Protein AF-F8PH54-F1 (afdb_monomer_lite)

Structure (mmCIF, N/CA/C/O backbone):
data_AF-F8PH54-F1
#
_entry.id   AF-F8PH54-F1
#
loop_
_atom_site.group_PDB
_atom_site.id
_atom_site.type_symbol
_atom_site.label_atom_id
_atom_site.label_alt_id
_atom_site.label_comp_id
_atom_site.label_asym_id
_atom_site.label_entity_id
_atom_site.label_seq_id
_atom_site.pdbx_PDB_ins_code
_atom_site.Cartn_x
_atom_site.Cartn_y
_atom_site.Cartn_z
_atom_site.occupancy
_atom_site.B_iso_or_equiv
_atom_site.auth_seq_id
_atom_site.auth_comp_id
_atom_site.auth_asym_id
_atom_site.auth_atom_id
_atom_site.pdbx_PDB_model_num
ATOM 1 N N . MET A 1 1 ? 13.475 21.544 -15.295 1.00 42.19 1 MET A N 1
ATOM 2 C CA . MET A 1 1 ? 14.740 21.534 -16.067 1.00 42.19 1 MET A CA 1
ATOM 3 C C . MET A 1 1 ? 14.978 20.109 -16.524 1.00 42.19 1 MET A C 1
ATOM 5 O O . MET A 1 1 ? 15.261 19.251 -15.704 1.00 42.19 1 MET A O 1
ATOM 9 N N . THR A 1 2 ? 14.722 19.864 -17.802 1.00 40.62 2 THR A N 1
ATOM 10 C CA . THR A 1 2 ? 14.670 18.554 -18.462 1.00 40.62 2 THR A CA 1
ATOM 11 C C . THR A 1 2 ? 16.046 17.878 -18.485 1.00 40.62 2 THR A C 1
ATOM 13 O O . THR A 1 2 ? 17.057 18.573 -18.588 1.00 40.62 2 THR A O 1
ATOM 16 N N . ILE A 1 3 ? 16.083 16.541 -18.434 1.00 41.88 3 ILE A N 1
ATOM 17 C CA . ILE A 1 3 ? 17.286 15.678 -18.498 1.00 41.88 3 ILE A CA 1
ATOM 18 C C . ILE A 1 3 ? 18.217 16.052 -19.673 1.00 41.88 3 ILE A C 1
ATOM 20 O O . ILE A 1 3 ? 19.437 15.940 -19.564 1.00 41.88 3 ILE A O 1
ATOM 24 N N . SER A 1 4 ? 17.674 16.641 -20.743 1.00 44.94 4 SER A N 1
ATOM 25 C CA . SER A 1 4 ? 18.427 17.213 -21.868 1.00 44.94 4 SER A CA 1
ATOM 26 C C . SER A 1 4 ? 19.456 18.285 -21.467 1.00 44.94 4 SER A C 1
ATOM 28 O O . SER A 1 4 ? 20.457 18.460 -22.155 1.00 44.94 4 SER A O 1
ATOM 30 N N . LYS A 1 5 ? 19.269 18.991 -20.340 1.00 48.28 5 LYS A N 1
ATOM 31 C CA . LYS A 1 5 ? 20.258 19.965 -19.836 1.00 48.28 5 LYS A CA 1
ATOM 32 C C . LYS A 1 5 ? 21.453 19.304 -19.145 1.00 48.28 5 LYS A C 1
ATOM 34 O O . LYS A 1 5 ? 22.523 19.901 -19.118 1.00 48.28 5 LYS A O 1
ATOM 39 N N . ILE A 1 6 ? 21.300 18.080 -18.636 1.00 47.66 6 ILE A N 1
ATOM 40 C CA . ILE A 1 6 ? 22.399 17.340 -17.998 1.00 47.66 6 ILE A CA 1
ATOM 41 C C . ILE A 1 6 ? 23.331 16.762 -19.069 1.00 47.66 6 ILE A C 1
ATOM 43 O O . ILE A 1 6 ? 24.545 16.848 -18.920 1.00 47.66 6 ILE A O 1
ATOM 47 N N . LEU A 1 7 ? 22.789 16.288 -20.195 1.00 46.19 7 LEU A N 1
ATOM 48 C CA . LEU A 1 7 ? 23.602 15.778 -21.308 1.00 46.19 7 LEU A CA 1
ATOM 49 C C . LEU A 1 7 ? 24.357 16.890 -22.062 1.00 46.19 7 LEU A C 1
ATOM 51 O O . LEU A 1 7 ? 25.490 16.682 -22.487 1.00 46.19 7 LEU A O 1
ATOM 55 N N . ASN A 1 8 ? 23.792 18.099 -22.155 1.00 44.75 8 ASN A N 1
ATOM 56 C CA . ASN A 1 8 ? 24.456 19.226 -22.828 1.00 44.75 8 ASN A CA 1
ATOM 57 C C . ASN A 1 8 ? 25.469 19.980 -21.947 1.00 44.75 8 ASN A C 1
ATOM 59 O O . ASN A 1 8 ? 26.278 20.746 -22.468 1.00 44.75 8 ASN A O 1
ATOM 63 N N . SER A 1 9 ? 25.469 19.755 -20.628 1.00 42.19 9 SER A N 1
ATOM 64 C CA . SER A 1 9 ? 26.452 20.347 -19.706 1.00 42.19 9 SER A CA 1
ATOM 65 C C . SER A 1 9 ? 27.738 19.521 -19.575 1.00 42.19 9 SER A C 1
ATOM 67 O O . SER A 1 9 ? 28.711 20.016 -19.013 1.00 42.19 9 SER A O 1
ATOM 69 N N . THR A 1 10 ? 27.778 18.283 -20.078 1.00 50.00 10 THR A N 1
ATOM 70 C CA . THR A 1 10 ? 28.945 17.391 -19.935 1.00 50.00 10 THR A CA 1
ATOM 71 C C . THR A 1 10 ? 29.962 17.482 -21.072 1.00 50.00 10 THR A C 1
ATOM 73 O O . THR A 1 10 ? 30.947 16.749 -21.058 1.00 50.00 10 THR A O 1
ATOM 76 N N . ASN A 1 11 ? 29.765 18.386 -22.038 1.00 48.28 11 ASN A N 1
ATOM 77 C CA . ASN A 1 11 ? 30.728 18.623 -23.124 1.00 48.28 11 ASN A CA 1
ATOM 78 C C . ASN A 1 11 ? 31.839 19.614 -22.747 1.00 48.28 11 ASN A C 1
ATOM 80 O O . ASN A 1 11 ? 32.667 19.970 -23.582 1.00 48.28 11 ASN A O 1
ATOM 84 N N . ARG A 1 12 ? 31.877 20.077 -21.495 1.00 54.34 12 ARG A N 1
ATOM 85 C CA . ARG A 1 12 ? 32.972 20.894 -20.977 1.00 54.34 12 ARG A CA 1
ATOM 86 C C . ARG A 1 12 ? 33.431 20.331 -19.641 1.00 54.34 12 ARG A C 1
ATOM 88 O O . ARG A 1 12 ? 32.624 20.189 -18.732 1.00 54.34 12 ARG A O 1
ATOM 95 N N . THR A 1 13 ? 34.741 20.111 -19.549 1.00 52.47 13 THR A N 1
ATOM 96 C CA . THR A 1 13 ? 35.567 19.785 -18.371 1.00 52.47 13 THR A CA 1
ATOM 97 C C . THR A 1 13 ? 35.829 18.303 -18.053 1.00 52.47 13 THR A C 1
ATOM 99 O O . THR A 1 13 ? 34.968 17.568 -17.587 1.00 52.47 13 THR A O 1
ATOM 102 N N . GLY A 1 14 ? 37.105 17.931 -18.227 1.00 57.19 14 GLY A N 1
ATOM 103 C CA . GLY A 1 14 ? 37.862 17.105 -17.280 1.00 57.19 14 GLY A CA 1
ATOM 104 C C . GLY A 1 14 ? 37.849 15.580 -17.478 1.00 57.19 14 GLY A C 1
ATOM 105 O O . GLY A 1 14 ? 36.840 15.019 -17.902 1.00 57.19 14 GLY A O 1
ATOM 106 N N . PRO A 1 15 ? 38.956 14.884 -17.137 1.00 50.31 15 PRO A N 1
ATOM 107 C CA . PRO A 1 15 ? 39.107 13.441 -17.298 1.00 50.31 15 PRO A CA 1
ATOM 108 C C . PRO A 1 15 ? 38.382 12.707 -16.163 1.00 50.31 15 PRO A C 1
ATOM 110 O O . PRO A 1 15 ? 38.997 12.156 -15.254 1.00 50.31 15 PRO A O 1
ATOM 113 N N . TYR A 1 16 ? 37.053 12.711 -16.180 1.00 52.31 16 TYR A N 1
ATOM 114 C CA . TYR A 1 16 ? 36.284 11.861 -15.278 1.00 52.31 16 TYR A CA 1
ATOM 115 C C . TYR A 1 16 ? 36.318 10.423 -15.803 1.00 52.31 16 TYR A C 1
ATOM 117 O O . TYR A 1 16 ? 35.823 10.131 -16.894 1.00 52.31 16 TYR A O 1
ATOM 125 N N . ASN A 1 17 ? 36.941 9.534 -15.025 1.00 62.59 17 ASN A N 1
ATOM 126 C CA . ASN A 1 17 ? 37.107 8.116 -15.332 1.00 62.59 17 ASN A CA 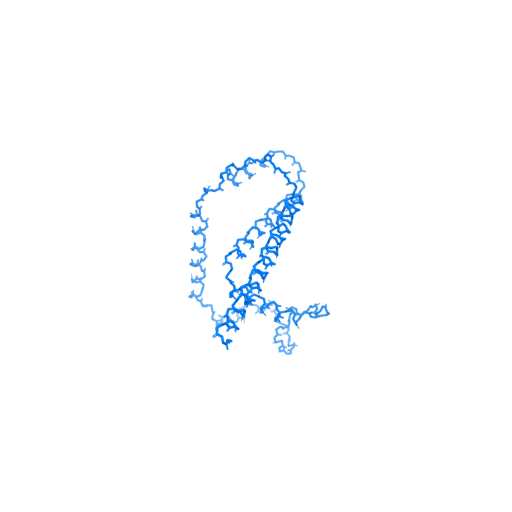1
ATOM 127 C C . ASN A 1 17 ? 35.733 7.470 -15.611 1.00 62.59 17 ASN A C 1
ATOM 129 O O . ASN A 1 17 ? 34.774 7.693 -14.868 1.00 62.59 17 ASN A O 1
ATOM 133 N N . LEU A 1 18 ? 35.645 6.672 -16.682 1.00 58.56 18 LEU A N 1
ATOM 134 C CA . LEU A 1 18 ? 34.446 5.969 -17.164 1.00 58.56 18 LEU A CA 1
ATOM 135 C C . LEU A 1 18 ? 33.652 5.289 -16.028 1.00 58.56 18 LEU A C 1
ATOM 137 O O . LEU A 1 18 ? 32.421 5.262 -16.040 1.00 58.56 18 LEU A O 1
ATOM 141 N N . HIS A 1 19 ? 34.366 4.809 -15.006 1.00 56.44 19 HIS A N 1
ATOM 142 C CA . HIS A 1 19 ? 33.808 4.194 -13.807 1.00 56.44 19 HIS A CA 1
ATOM 143 C C . HIS A 1 19 ? 32.908 5.139 -12.989 1.00 56.44 19 HIS A C 1
ATOM 145 O O . HIS A 1 19 ? 31.809 4.759 -12.595 1.00 56.44 19 HIS A O 1
ATOM 151 N N . GLN A 1 20 ? 33.307 6.398 -12.788 1.00 58.12 20 GLN A N 1
ATOM 152 C CA . GLN A 1 20 ? 32.523 7.370 -12.013 1.00 58.12 20 GLN A CA 1
ATOM 153 C C . GLN A 1 20 ? 31.217 7.746 -12.724 1.00 58.12 20 GLN A C 1
ATOM 155 O O . GLN A 1 20 ? 30.178 7.898 -12.083 1.00 58.12 20 GLN A O 1
ATOM 160 N N . ARG A 1 21 ? 31.247 7.834 -14.061 1.00 62.28 21 ARG A N 1
ATOM 161 C CA . ARG A 1 21 ? 30.044 8.061 -14.876 1.00 62.28 21 ARG A CA 1
ATOM 162 C C . ARG A 1 21 ? 29.088 6.870 -14.797 1.00 62.28 21 ARG A C 1
ATOM 164 O O . ARG A 1 21 ? 27.891 7.077 -14.618 1.00 62.28 21 ARG A O 1
ATOM 171 N N . SER A 1 22 ? 29.618 5.647 -14.851 1.00 68.25 22 SER A N 1
ATOM 172 C CA . SER A 1 22 ? 28.833 4.419 -14.676 1.00 68.25 22 SER A CA 1
ATOM 173 C C . SER A 1 22 ? 28.140 4.376 -13.307 1.00 68.25 22 SER A C 1
ATOM 175 O O . SER A 1 22 ? 26.926 4.185 -13.232 1.00 68.25 22 SER A O 1
ATOM 177 N N . CYS A 1 23 ? 28.865 4.680 -12.226 1.00 66.94 23 CYS A N 1
ATOM 178 C CA . CYS A 1 23 ? 28.302 4.701 -10.873 1.00 66.94 23 CYS A CA 1
ATOM 179 C C . CYS A 1 23 ? 27.160 5.715 -10.714 1.00 66.94 23 CYS A C 1
ATOM 181 O O . CYS A 1 23 ? 26.157 5.412 -10.070 1.00 66.94 23 CYS A O 1
ATOM 183 N N . LEU A 1 24 ? 27.272 6.901 -11.323 1.00 68.00 24 LEU A N 1
ATOM 184 C CA . LEU A 1 24 ? 26.213 7.914 -11.280 1.00 68.00 24 LEU A CA 1
ATOM 185 C C . LEU A 1 24 ? 24.954 7.475 -12.040 1.00 68.00 24 LEU A C 1
ATOM 187 O O . LEU A 1 24 ? 23.844 7.695 -11.554 1.00 68.00 24 LEU A O 1
ATOM 191 N N . VAL A 1 25 ? 25.112 6.818 -13.193 1.00 68.19 25 VAL A N 1
ATOM 192 C CA . VAL A 1 25 ? 23.987 6.272 -13.972 1.00 68.19 25 VAL A CA 1
ATOM 193 C C . VAL A 1 25 ? 23.289 5.150 -13.202 1.00 68.19 25 VAL A C 1
ATOM 195 O O . VAL A 1 25 ? 22.064 5.160 -13.080 1.00 68.19 25 VAL A O 1
ATOM 198 N N . VAL A 1 26 ? 24.051 4.228 -12.608 1.00 70.38 26 VAL A N 1
ATOM 199 C CA . VAL A 1 26 ? 23.501 3.138 -11.787 1.00 70.38 26 VAL A CA 1
ATOM 200 C C . VAL A 1 26 ? 22.785 3.687 -10.552 1.00 70.38 26 VAL A C 1
ATOM 202 O O . VAL A 1 26 ? 21.679 3.251 -10.240 1.00 70.38 26 VAL A O 1
ATOM 205 N N . ALA A 1 27 ? 23.358 4.682 -9.870 1.00 66.19 27 ALA A N 1
ATOM 206 C CA . ALA A 1 27 ? 22.732 5.304 -8.706 1.00 66.19 27 ALA A CA 1
ATOM 207 C C . ALA A 1 27 ? 21.417 6.017 -9.066 1.00 66.19 27 ALA A C 1
ATOM 209 O O . ALA A 1 27 ? 20.428 5.884 -8.341 1.00 66.19 27 ALA A O 1
ATOM 210 N N . ALA A 1 28 ? 21.380 6.729 -10.196 1.00 66.94 28 ALA A N 1
ATOM 211 C CA . ALA A 1 28 ? 20.165 7.368 -10.694 1.00 66.94 28 ALA A CA 1
ATOM 212 C C . ALA A 1 28 ? 19.083 6.333 -11.049 1.00 66.94 28 ALA A C 1
ATOM 214 O O . ALA A 1 28 ? 17.926 6.491 -10.651 1.00 66.94 28 ALA A O 1
ATOM 215 N N . GLN A 1 29 ? 19.465 5.235 -11.709 1.00 73.00 29 GLN A N 1
ATOM 216 C CA . GLN A 1 29 ? 18.562 4.131 -12.041 1.00 73.00 29 GLN A CA 1
ATOM 217 C C . GLN A 1 29 ? 18.011 3.443 -10.784 1.00 73.00 29 GLN A C 1
ATOM 219 O O . GLN A 1 29 ? 16.817 3.152 -10.697 1.00 73.00 29 GLN A O 1
ATOM 224 N N . LEU A 1 30 ? 18.856 3.237 -9.769 1.00 75.25 30 LEU A N 1
ATOM 225 C CA . LEU A 1 30 ? 18.455 2.654 -8.490 1.00 75.25 30 LEU A CA 1
ATOM 226 C C . LEU A 1 30 ? 17.439 3.547 -7.763 1.00 75.25 30 LEU A C 1
ATOM 228 O O . LEU A 1 30 ? 16.477 3.054 -7.175 1.00 75.25 30 LEU A O 1
ATOM 232 N N . GLN A 1 31 ? 17.625 4.868 -7.809 1.00 72.12 31 GLN A N 1
ATOM 233 C CA . GLN A 1 31 ? 16.683 5.819 -7.217 1.00 72.12 31 GLN A CA 1
ATOM 234 C C . GLN A 1 31 ? 15.347 5.865 -7.965 1.00 72.12 31 GLN A C 1
ATOM 236 O O . GLN A 1 31 ? 14.300 5.919 -7.318 1.00 72.12 31 GLN A O 1
ATOM 241 N N . ALA A 1 32 ? 15.363 5.817 -9.300 1.00 71.50 32 ALA A N 1
ATOM 242 C CA . ALA A 1 32 ? 14.146 5.742 -10.107 1.00 71.50 32 ALA A CA 1
ATOM 243 C C . ALA A 1 32 ? 13.358 4.456 -9.809 1.00 71.50 32 ALA A C 1
ATOM 245 O O . ALA A 1 32 ? 12.156 4.513 -9.553 1.00 71.50 32 ALA A O 1
ATOM 246 N N . SER A 1 33 ? 14.055 3.320 -9.725 1.00 71.44 33 SER A N 1
ATOM 247 C CA . SER A 1 33 ? 13.462 2.027 -9.374 1.00 71.44 33 SER A CA 1
ATOM 248 C C . SER A 1 33 ? 12.810 2.047 -7.985 1.00 71.44 33 SER A C 1
ATOM 250 O O . SER A 1 33 ? 11.642 1.694 -7.844 1.00 71.44 33 SER A O 1
ATOM 252 N N . LYS A 1 34 ? 13.495 2.583 -6.964 1.00 75.56 34 LYS A N 1
ATOM 253 C CA . LYS A 1 34 ? 12.931 2.713 -5.605 1.00 75.56 34 LYS A CA 1
ATOM 254 C C . LYS A 1 34 ? 11.648 3.549 -5.562 1.00 75.56 34 LYS A C 1
ATOM 256 O O . LYS A 1 34 ? 10.747 3.253 -4.782 1.00 75.56 34 LYS A O 1
ATOM 261 N N . ARG A 1 35 ? 11.555 4.598 -6.384 1.00 73.38 35 ARG A N 1
ATOM 262 C CA . ARG A 1 35 ? 10.347 5.435 -6.466 1.00 73.38 35 ARG A CA 1
ATOM 263 C C . ARG A 1 35 ? 9.183 4.689 -7.112 1.00 73.38 35 ARG A C 1
ATOM 265 O O . ARG A 1 35 ? 8.073 4.782 -6.600 1.00 73.38 35 ARG A O 1
ATOM 272 N N . LEU A 1 36 ? 9.449 3.934 -8.178 1.00 74.38 36 LEU A N 1
ATOM 273 C CA . LEU A 1 36 ? 8.446 3.109 -8.853 1.00 74.38 36 LEU A CA 1
ATOM 274 C C . LEU A 1 36 ? 7.907 2.011 -7.936 1.00 74.38 36 LEU A C 1
ATOM 276 O O . LEU A 1 36 ? 6.695 1.848 -7.841 1.00 74.38 36 LEU A O 1
ATOM 280 N N . VAL A 1 37 ? 8.790 1.323 -7.205 1.00 76.75 37 VAL A N 1
ATOM 281 C CA . VAL A 1 37 ? 8.390 0.303 -6.223 1.00 76.75 37 VAL A CA 1
ATOM 282 C C . VAL A 1 37 ? 7.460 0.909 -5.176 1.00 76.75 37 VAL A C 1
ATOM 284 O O . VAL A 1 37 ? 6.365 0.404 -4.964 1.00 76.75 37 VAL A O 1
ATOM 287 N N . ARG A 1 38 ? 7.826 2.059 -4.603 1.00 73.31 38 ARG A N 1
ATOM 288 C CA . ARG A 1 38 ? 7.000 2.727 -3.590 1.00 73.31 38 ARG A CA 1
ATOM 289 C C . ARG A 1 38 ? 5.633 3.166 -4.126 1.00 73.31 38 ARG A C 1
ATOM 291 O O . ARG A 1 38 ? 4.639 3.097 -3.414 1.00 73.31 38 ARG A O 1
ATOM 298 N N . GLN A 1 39 ? 5.565 3.641 -5.368 1.00 78.56 39 GLN A N 1
ATOM 299 C CA . GLN A 1 39 ? 4.287 3.996 -5.993 1.00 78.56 39 GLN A CA 1
ATOM 300 C C . GLN A 1 39 ? 3.419 2.766 -6.269 1.00 78.56 39 GLN A C 1
ATOM 302 O O . GLN A 1 39 ? 2.204 2.836 -6.097 1.00 78.56 39 GLN A O 1
ATOM 307 N N . ALA A 1 40 ? 4.031 1.651 -6.667 1.00 78.00 40 ALA A N 1
ATOM 308 C CA . ALA A 1 40 ? 3.334 0.386 -6.854 1.00 78.00 40 ALA A CA 1
ATOM 309 C C . ALA A 1 40 ? 2.790 -0.157 -5.523 1.00 78.00 40 ALA A C 1
ATOM 311 O O . ALA A 1 40 ? 1.634 -0.562 -5.468 1.00 78.00 40 ALA A O 1
ATOM 312 N N . GLU A 1 41 ? 3.570 -0.077 -4.440 1.00 77.62 41 GLU A N 1
ATOM 313 C CA . GLU A 1 41 ? 3.146 -0.472 -3.088 1.00 77.62 41 GLU A CA 1
ATOM 314 C C . GLU A 1 41 ? 1.930 0.326 -2.598 1.00 77.62 41 GLU A C 1
ATOM 316 O O . GLU A 1 41 ? 1.026 -0.239 -1.994 1.00 77.62 41 GLU A O 1
ATOM 321 N N . LEU A 1 42 ? 1.863 1.628 -2.900 1.00 80.12 42 LEU A N 1
ATOM 322 C CA . LEU A 1 42 ? 0.728 2.479 -2.517 1.00 80.12 42 LEU A CA 1
ATOM 323 C C . LEU A 1 42 ? -0.556 2.189 -3.303 1.00 80.12 42 LEU A C 1
ATOM 325 O O . LEU A 1 42 ? -1.644 2.512 -2.834 1.00 80.12 42 LEU A O 1
ATOM 329 N N . ARG A 1 43 ? -0.440 1.633 -4.512 1.00 82.38 43 ARG A N 1
ATOM 330 C CA . ARG A 1 43 ? -1.586 1.271 -5.364 1.00 82.38 43 ARG A CA 1
ATOM 331 C C . ARG A 1 43 ? -2.040 -0.170 -5.159 1.00 82.38 43 ARG A C 1
ATOM 333 O O . ARG A 1 43 ? -2.990 -0.604 -5.807 1.00 82.38 43 ARG A O 1
ATOM 340 N N . LEU A 1 44 ? -1.351 -0.907 -4.297 1.00 82.44 44 LEU A N 1
ATOM 341 C CA . LEU A 1 44 ? -1.610 -2.311 -4.072 1.00 82.44 44 LEU A CA 1
ATOM 342 C C . LEU A 1 44 ? -2.821 -2.472 -3.152 1.00 82.44 44 LEU A C 1
ATOM 344 O O . LEU A 1 44 ? -2.869 -1.931 -2.050 1.00 82.44 44 LEU A O 1
ATOM 348 N N . THR A 1 45 ? -3.816 -3.217 -3.620 1.00 83.75 45 THR A N 1
ATOM 349 C CA . THR A 1 45 ? -4.977 -3.589 -2.804 1.00 83.75 45 THR A CA 1
ATOM 350 C C . THR A 1 45 ? -4.604 -4.690 -1.809 1.00 83.75 45 THR A C 1
ATOM 352 O O . THR A 1 45 ? -3.648 -5.439 -2.025 1.00 83.75 45 THR A O 1
ATOM 355 N N . ASN A 1 46 ? -5.377 -4.835 -0.730 1.00 82.31 46 ASN A N 1
ATOM 356 C CA . ASN A 1 46 ? -5.141 -5.881 0.274 1.00 82.31 46 ASN A CA 1
ATOM 357 C C . ASN A 1 46 ? -5.165 -7.294 -0.340 1.00 82.31 46 ASN A C 1
ATOM 359 O O . ASN A 1 46 ? -4.344 -8.132 0.021 1.00 82.31 46 ASN A O 1
ATOM 363 N N . GLU A 1 47 ? -6.031 -7.541 -1.326 1.00 79.50 47 GLU A N 1
ATOM 364 C CA . GLU A 1 47 ? -6.088 -8.821 -2.046 1.00 79.50 47 GLU A CA 1
ATOM 365 C C . GLU A 1 47 ? -4.823 -9.085 -2.873 1.00 79.50 47 GLU A C 1
ATOM 367 O O . GLU A 1 47 ? -4.283 -10.192 -2.859 1.00 79.50 47 GLU A O 1
ATOM 372 N N . GLN A 1 48 ? -4.298 -8.067 -3.561 1.00 81.12 48 GLN A N 1
ATOM 373 C CA . GLN A 1 48 ? -3.035 -8.183 -4.297 1.00 81.12 48 GLN A CA 1
ATOM 374 C C . GLN A 1 48 ? -1.854 -8.399 -3.345 1.00 81.12 48 GLN A C 1
ATOM 376 O O . GLN A 1 48 ? -0.942 -9.164 -3.658 1.00 81.12 48 GLN A O 1
ATOM 381 N N . LEU A 1 49 ? -1.881 -7.771 -2.167 1.00 80.81 49 LEU A N 1
ATOM 382 C CA . LEU A 1 49 ? -0.852 -7.939 -1.145 1.00 80.81 49 LEU A CA 1
ATOM 383 C C . LEU A 1 49 ? -0.846 -9.384 -0.637 1.00 80.81 49 LEU A C 1
ATOM 385 O O . LEU A 1 49 ? 0.208 -10.016 -0.585 1.00 80.81 49 LEU A O 1
ATOM 389 N N . GLU A 1 50 ? -2.021 -9.940 -0.338 1.00 82.31 50 GLU A N 1
ATOM 390 C CA . GLU A 1 50 ? -2.162 -11.343 0.048 1.00 82.31 50 GLU A CA 1
ATOM 391 C C . GLU A 1 50 ? -1.682 -12.303 -1.043 1.00 82.31 50 GLU A C 1
ATOM 393 O O . GLU A 1 50 ? -1.012 -13.289 -0.737 1.00 82.31 50 GLU A O 1
ATOM 398 N N . GLN A 1 51 ? -1.977 -12.031 -2.317 1.00 80.88 51 GLN A N 1
ATOM 399 C CA . GLN A 1 51 ? -1.489 -12.852 -3.429 1.00 80.88 51 GLN A CA 1
ATOM 400 C C . GLN A 1 51 ? 0.040 -12.822 -3.540 1.00 80.88 51 GLN A C 1
ATOM 402 O O . GLN A 1 51 ? 0.658 -13.871 -3.734 1.00 80.88 51 GLN A O 1
ATOM 407 N N . ILE A 1 52 ? 0.663 -11.651 -3.370 1.00 80.56 52 ILE A N 1
ATOM 408 C CA . ILE A 1 52 ? 2.126 -11.505 -3.355 1.00 80.56 52 ILE A CA 1
ATOM 409 C C . ILE A 1 52 ? 2.728 -12.275 -2.177 1.00 80.56 52 ILE A C 1
ATOM 411 O O . ILE A 1 52 ? 3.707 -13.001 -2.360 1.00 80.56 52 ILE A O 1
ATOM 415 N N . LEU A 1 53 ? 2.140 -12.162 -0.984 1.00 81.31 53 LEU A N 1
ATOM 416 C CA . LEU A 1 53 ? 2.605 -12.872 0.209 1.00 81.31 53 LEU A CA 1
ATOM 417 C C . LEU A 1 53 ? 2.476 -14.393 0.046 1.00 81.31 53 LEU A C 1
ATOM 419 O O . LEU A 1 53 ? 3.454 -15.106 0.269 1.00 81.31 53 LEU A O 1
ATOM 423 N N . LYS A 1 54 ? 1.339 -14.884 -0.464 1.00 79.62 54 LYS A N 1
ATOM 424 C CA . LYS A 1 54 ? 1.131 -16.306 -0.798 1.00 79.62 54 LYS A CA 1
ATOM 425 C C . LYS A 1 54 ? 2.132 -16.801 -1.844 1.00 79.62 54 LYS A C 1
ATOM 427 O O . LYS A 1 54 ? 2.654 -17.908 -1.730 1.00 79.62 54 LYS A O 1
ATOM 432 N N . HIS A 1 55 ? 2.438 -15.999 -2.865 1.00 71.19 55 HIS A N 1
ATOM 433 C CA . HIS A 1 55 ? 3.468 -16.342 -3.851 1.00 71.19 55 HIS A CA 1
ATOM 434 C C . HIS A 1 55 ? 4.874 -16.382 -3.247 1.00 71.19 55 HIS A C 1
ATOM 436 O O . HIS A 1 55 ? 5.676 -17.239 -3.627 1.00 71.19 55 HIS A O 1
ATOM 442 N N . ARG A 1 56 ? 5.184 -15.468 -2.323 1.00 72.44 56 ARG A N 1
ATOM 443 C CA . ARG A 1 56 ? 6.474 -15.416 -1.632 1.00 72.44 56 ARG A CA 1
ATOM 444 C C . ARG A 1 56 ? 6.670 -16.627 -0.730 1.00 72.44 56 ARG A C 1
ATOM 446 O O . ARG A 1 56 ? 7.749 -17.202 -0.748 1.00 72.44 56 ARG A O 1
ATOM 453 N N . GLU A 1 57 ? 5.637 -17.039 -0.008 1.00 71.06 57 GLU A N 1
ATOM 454 C CA . GLU A 1 57 ? 5.647 -18.242 0.827 1.00 71.06 57 GLU A CA 1
ATOM 455 C C . GLU A 1 57 ? 5.837 -19.512 -0.019 1.00 71.06 57 GLU A C 1
ATOM 457 O O . GLU A 1 57 ? 6.723 -20.319 0.255 1.00 71.06 57 GLU A O 1
ATOM 462 N N . LYS A 1 58 ? 5.111 -19.627 -1.142 1.00 66.62 58 LYS A N 1
ATOM 463 C CA . LYS A 1 58 ? 5.281 -20.735 -2.100 1.00 66.62 58 LYS A CA 1
ATOM 464 C C . LYS A 1 58 ? 6.688 -20.811 -2.702 1.00 66.62 58 LYS A C 1
ATOM 466 O O . LYS A 1 58 ? 7.185 -21.905 -2.939 1.00 66.62 58 LYS A O 1
ATOM 471 N N . LYS A 1 59 ? 7.333 -19.668 -2.967 1.00 61.75 59 LYS A N 1
ATOM 472 C CA . LYS A 1 59 ? 8.713 -19.622 -3.486 1.00 61.75 59 LYS A CA 1
ATOM 473 C C . LYS A 1 59 ? 9.775 -19.777 -2.390 1.00 61.75 59 LYS A C 1
ATOM 475 O O . LYS A 1 59 ? 10.845 -20.303 -2.672 1.00 61.75 59 LYS A O 1
ATOM 480 N N . GLY A 1 60 ? 9.488 -19.346 -1.162 1.00 56.00 60 GLY A N 1
ATOM 481 C CA . GLY A 1 60 ? 10.391 -19.446 -0.011 1.00 56.00 60 GLY A CA 1
ATOM 482 C C . GLY A 1 60 ? 10.643 -20.886 0.435 1.00 56.00 60 GLY A C 1
ATOM 483 O O . GLY A 1 60 ? 11.757 -21.204 0.833 1.00 56.00 60 GLY A O 1
ATOM 484 N N . ASN A 1 61 ? 9.664 -21.777 0.259 1.00 53.41 61 ASN A N 1
ATOM 485 C CA . ASN A 1 61 ? 9.805 -23.203 0.584 1.00 53.41 61 ASN A CA 1
ATOM 486 C C . ASN A 1 61 ? 10.601 -24.019 -0.454 1.00 53.41 61 ASN A C 1
ATOM 488 O O . ASN A 1 61 ? 10.803 -25.214 -0.260 1.00 53.41 61 ASN A O 1
ATOM 492 N N . HIS A 1 62 ? 11.069 -23.395 -1.539 1.00 53.81 62 HIS A N 1
ATOM 493 C CA . HIS A 1 62 ? 11.958 -24.017 -2.529 1.00 53.81 62 HIS A CA 1
ATOM 494 C C . HIS A 1 62 ? 13.384 -23.460 -2.504 1.00 53.81 62 HIS A C 1
ATOM 496 O O . HIS A 1 62 ? 14.204 -23.861 -3.329 1.00 53.81 62 HIS A O 1
ATOM 502 N N . TYR A 1 63 ? 13.695 -22.546 -1.582 1.00 49.88 63 TYR A N 1
ATOM 503 C CA . TYR A 1 63 ? 15.043 -22.004 -1.470 1.00 49.88 63 TYR A CA 1
ATOM 504 C C . TYR A 1 63 ? 15.874 -22.852 -0.506 1.00 49.88 63 TYR A C 1
ATOM 506 O O . TYR A 1 63 ? 16.085 -22.490 0.648 1.00 49.88 63 TYR A O 1
ATOM 514 N N . ASP A 1 64 ? 16.321 -24.003 -0.999 1.00 52.81 64 ASP A N 1
ATOM 515 C CA . ASP A 1 64 ? 17.457 -24.717 -0.430 1.00 52.81 64 ASP A CA 1
ATOM 516 C C . ASP A 1 64 ? 18.739 -23.962 -0.844 1.00 52.81 64 ASP A C 1
ATOM 518 O O . ASP A 1 64 ? 19.041 -23.894 -2.041 1.00 52.81 64 ASP A O 1
ATOM 522 N N . PRO A 1 65 ? 19.471 -23.332 0.093 1.00 54.75 65 PRO A N 1
ATOM 523 C CA . PRO A 1 65 ? 20.683 -22.586 -0.226 1.00 54.75 65 PRO A CA 1
ATOM 524 C C . PRO A 1 65 ? 21.819 -23.476 -0.758 1.00 54.75 65 PRO A C 1
ATOM 526 O O . PRO A 1 65 ? 22.747 -22.933 -1.357 1.00 54.75 65 PRO A O 1
ATOM 529 N N . GLU A 1 66 ? 21.744 -24.805 -0.608 1.00 53.59 66 GLU A N 1
ATOM 530 C CA . GLU A 1 66 ? 22.682 -25.743 -1.244 1.00 53.59 66 GLU A CA 1
ATOM 531 C C . GLU A 1 66 ? 22.282 -26.124 -2.676 1.00 53.59 66 GLU A C 1
ATOM 533 O O . GLU A 1 66 ? 23.096 -26.653 -3.431 1.00 53.59 66 GLU A O 1
ATOM 538 N N . LYS A 1 67 ? 21.070 -25.768 -3.116 1.00 50.53 67 LYS A N 1
ATOM 539 C CA . LYS A 1 67 ? 20.581 -26.001 -4.483 1.00 50.53 67 LYS A CA 1
ATOM 540 C C . LYS A 1 67 ? 20.803 -24.800 -5.407 1.00 50.53 67 LYS A C 1
ATOM 542 O O . LYS A 1 67 ? 20.046 -24.528 -6.342 1.00 50.53 67 LYS A O 1
ATOM 547 N N . GLY A 1 68 ? 21.855 -24.038 -5.127 1.00 51.69 68 GLY A N 1
ATOM 548 C CA . GLY A 1 68 ? 22.336 -22.975 -5.991 1.00 51.69 68 GLY A CA 1
ATOM 549 C C . GLY A 1 68 ? 23.136 -23.542 -7.158 1.00 51.69 68 GLY A C 1
ATOM 550 O O . GLY A 1 68 ? 24.353 -23.594 -7.051 1.00 51.69 68 GLY A O 1
ATOM 551 N N . SER A 1 69 ? 22.461 -23.938 -8.247 1.00 51.22 69 SER A N 1
ATOM 552 C CA . SER A 1 69 ? 22.927 -23.852 -9.654 1.00 51.22 69 SER A CA 1
ATOM 553 C C . SER A 1 69 ? 22.224 -24.845 -10.604 1.00 51.22 69 SER A C 1
ATOM 555 O O . SER A 1 69 ? 22.864 -25.396 -11.491 1.00 51.22 69 SER A O 1
ATOM 557 N N . ASP A 1 70 ? 20.904 -25.011 -10.529 1.00 53.47 70 ASP A N 1
ATOM 558 C CA . ASP A 1 70 ? 20.163 -25.711 -11.595 1.00 53.47 70 ASP A CA 1
ATOM 559 C C . ASP A 1 70 ? 19.373 -24.693 -12.424 1.00 53.47 70 ASP A C 1
ATOM 561 O O . ASP A 1 70 ? 18.147 -24.615 -12.383 1.00 53.47 70 ASP A O 1
ATOM 565 N N . ARG A 1 71 ? 20.099 -23.829 -13.144 1.00 53.56 71 ARG A N 1
ATOM 566 C CA . ARG A 1 71 ? 19.512 -22.952 -14.174 1.00 53.56 71 ARG A CA 1
ATOM 567 C C . ARG A 1 71 ? 19.426 -23.611 -15.554 1.00 53.56 71 ARG A C 1
ATOM 569 O O . ARG A 1 71 ? 18.897 -22.977 -16.459 1.00 53.56 71 ARG A O 1
ATOM 576 N N . ASP A 1 72 ? 19.854 -24.867 -15.685 1.00 46.53 72 ASP A N 1
ATOM 577 C CA . ASP A 1 72 ? 19.970 -25.549 -16.981 1.00 46.53 72 ASP A CA 1
ATOM 578 C C . ASP A 1 72 ? 19.154 -26.848 -17.110 1.00 46.53 72 ASP A C 1
ATOM 580 O O . ASP A 1 72 ? 19.183 -27.482 -18.164 1.00 46.53 72 ASP A O 1
ATOM 584 N N . G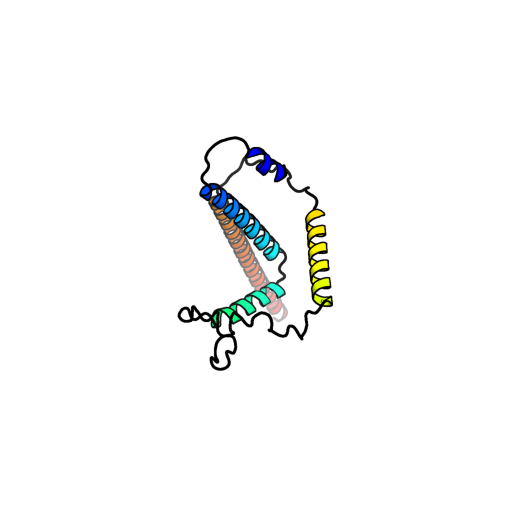LU A 1 73 ? 18.371 -27.248 -16.106 1.00 49.34 73 GLU A N 1
ATOM 585 C CA . GLU A 1 73 ? 17.568 -28.475 -16.198 1.00 49.34 73 GLU A CA 1
ATOM 586 C C . GLU A 1 73 ? 16.099 -28.176 -16.531 1.00 49.34 73 GLU A C 1
ATOM 588 O O . GLU A 1 73 ? 15.187 -28.304 -15.716 1.00 49.34 73 GLU A O 1
ATOM 593 N N . GLY A 1 74 ? 15.858 -27.810 -17.795 1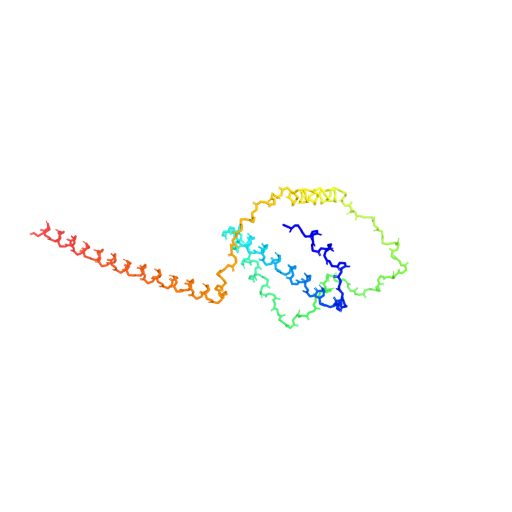.00 54.06 74 GLY A N 1
ATOM 594 C CA . GLY A 1 74 ? 14.627 -28.250 -18.464 1.00 54.06 74 GLY A CA 1
ATOM 595 C C . GLY A 1 74 ? 14.605 -29.787 -18.554 1.00 54.06 74 GLY A C 1
ATOM 596 O O . GLY A 1 74 ? 15.618 -30.412 -18.237 1.00 54.06 74 GLY A O 1
ATOM 597 N N . PRO A 1 75 ? 13.503 -30.435 -18.984 1.00 51.16 75 PRO A N 1
ATOM 598 C CA . PRO A 1 75 ? 13.451 -31.889 -19.133 1.00 51.16 75 PRO A CA 1
ATOM 599 C C . PRO A 1 75 ? 14.424 -32.323 -20.237 1.00 51.16 75 PRO A C 1
ATOM 601 O O . PRO A 1 75 ? 14.062 -32.478 -21.402 1.00 51.16 75 PRO A O 1
ATOM 604 N N . SER A 1 76 ? 15.697 -32.462 -19.878 1.00 54.78 76 SER A N 1
ATOM 605 C CA . SER A 1 76 ? 16.742 -32.914 -20.770 1.00 54.78 76 SER A CA 1
ATOM 606 C C . SER A 1 76 ? 16.574 -34.419 -20.898 1.00 54.78 76 SER A C 1
ATOM 608 O O . SER A 1 76 ? 17.029 -35.221 -20.084 1.00 54.78 76 SER A O 1
ATOM 610 N N . LEU A 1 77 ? 15.841 -34.804 -21.940 1.00 57.62 77 LEU A N 1
ATOM 611 C CA . LEU A 1 77 ? 15.959 -36.133 -22.513 1.00 57.62 77 LEU A CA 1
ATOM 612 C C . LEU A 1 77 ? 17.455 -36.433 -22.666 1.00 57.62 77 LEU A C 1
ATOM 614 O O . LEU A 1 77 ? 18.215 -35.578 -23.126 1.00 57.62 77 LEU A O 1
ATOM 618 N N . SER A 1 78 ? 17.850 -37.622 -22.201 1.00 56.72 78 SER A N 1
ATOM 619 C CA . SER A 1 78 ? 19.211 -38.171 -22.176 1.00 56.72 78 SER A CA 1
ATOM 620 C C . SER A 1 78 ? 20.130 -37.519 -23.207 1.00 56.72 78 SER A C 1
ATOM 622 O O . SER A 1 78 ? 19.812 -37.598 -24.392 1.00 56.72 78 SER A O 1
ATOM 624 N N . LYS A 1 79 ? 21.242 -36.909 -22.758 1.00 57.25 79 LYS A N 1
ATOM 625 C CA . LYS A 1 79 ? 22.283 -36.249 -23.574 1.00 57.25 79 LYS A CA 1
ATOM 626 C C . LYS A 1 79 ? 22.703 -37.099 -24.786 1.00 57.25 79 LYS A C 1
ATOM 628 O O . LYS A 1 79 ? 23.722 -37.785 -24.772 1.00 57.25 79 LYS A O 1
ATOM 633 N N . GLY A 1 80 ? 21.912 -37.028 -25.849 1.00 59.81 80 GLY A N 1
ATOM 634 C CA . GLY A 1 80 ? 22.308 -37.331 -27.209 1.00 59.81 80 GLY A CA 1
ATOM 635 C C . GLY A 1 80 ? 23.203 -36.201 -27.699 1.00 59.81 80 GLY A C 1
ATOM 636 O O . GLY A 1 80 ? 23.142 -35.087 -27.181 1.00 59.81 80 GLY A O 1
ATOM 637 N N . LYS A 1 81 ? 24.079 -36.522 -28.654 1.00 62.88 81 LYS A N 1
ATOM 638 C CA . LYS A 1 81 ? 25.058 -35.619 -29.279 1.00 62.88 81 LYS A CA 1
ATOM 639 C C . LYS A 1 81 ? 24.504 -34.190 -29.380 1.00 62.88 81 LYS A C 1
ATOM 641 O O . LYS A 1 81 ? 23.455 -33.990 -29.985 1.00 62.88 81 LYS A O 1
ATOM 646 N N . GLY A 1 82 ? 25.195 -33.231 -28.758 1.00 60.19 82 GLY A N 1
ATOM 647 C CA . GLY A 1 82 ? 24.795 -31.824 -28.779 1.00 60.19 82 GLY A CA 1
ATOM 648 C C . GLY A 1 82 ? 24.560 -31.332 -30.208 1.00 60.19 82 GLY A C 1
ATOM 649 O O . GLY A 1 82 ? 25.216 -31.799 -31.140 1.00 60.19 82 GLY A O 1
ATOM 650 N N . LEU A 1 83 ? 23.601 -30.418 -30.367 1.00 60.25 83 LEU A N 1
ATOM 651 C CA . LEU A 1 83 ? 23.247 -29.823 -31.655 1.00 60.25 83 LEU A CA 1
ATOM 652 C C . LEU A 1 83 ? 24.503 -29.246 -32.327 1.00 60.25 83 LEU A C 1
ATOM 654 O O . LEU A 1 83 ? 25.171 -28.380 -31.762 1.00 60.25 83 LEU A O 1
ATOM 658 N N . ASP A 1 84 ? 24.830 -29.753 -33.517 1.00 66.56 84 ASP A N 1
ATOM 659 C CA . ASP A 1 84 ? 26.016 -29.343 -34.269 1.00 66.56 84 ASP A CA 1
ATOM 660 C C . ASP A 1 84 ? 25.890 -27.862 -34.682 1.00 66.56 84 ASP A C 1
ATOM 662 O O . ASP A 1 84 ? 24.919 -27.503 -35.360 1.00 66.56 84 ASP A O 1
ATOM 666 N N . PRO A 1 85 ? 26.858 -26.996 -34.327 1.00 64.56 85 PRO A N 1
ATOM 667 C CA . PRO A 1 85 ? 26.900 -25.599 -34.758 1.00 64.56 85 PRO A CA 1
ATOM 668 C C . PRO A 1 85 ? 26.804 -25.394 -36.275 1.00 64.56 85 PRO A C 1
ATOM 670 O O . PRO A 1 85 ? 26.349 -24.347 -36.729 1.00 64.56 85 PRO A O 1
ATOM 673 N N . ARG A 1 86 ? 27.203 -26.386 -37.083 1.00 64.06 86 ARG A N 1
ATOM 674 C CA . ARG A 1 86 ? 27.078 -26.350 -38.551 1.00 64.06 86 ARG A CA 1
ATOM 675 C C . ARG A 1 86 ? 25.673 -26.663 -39.065 1.00 64.06 86 ARG A C 1
ATOM 677 O O . ARG A 1 86 ? 25.416 -26.445 -40.243 1.00 64.06 86 ARG A O 1
ATOM 684 N N . ASN A 1 87 ? 24.770 -27.133 -38.206 1.00 57.88 87 ASN A N 1
ATOM 685 C CA . ASN A 1 87 ? 23.402 -27.510 -38.560 1.00 57.88 87 ASN A CA 1
ATOM 686 C C . ASN A 1 87 ? 22.343 -26.498 -38.069 1.00 57.88 87 ASN A C 1
ATOM 688 O O . ASN A 1 87 ? 21.149 -26.783 -38.096 1.00 57.88 87 ASN A O 1
ATOM 692 N N . TRP A 1 88 ? 22.757 -25.298 -37.638 1.00 65.25 88 TRP A N 1
ATOM 693 C CA . TRP A 1 88 ? 21.845 -24.236 -37.176 1.00 65.25 88 TRP A CA 1
ATOM 694 C C . TRP A 1 88 ? 20.895 -23.718 -38.266 1.00 65.25 88 TRP A C 1
ATOM 696 O O . TRP A 1 88 ? 19.838 -23.184 -37.950 1.00 65.25 88 TRP A O 1
ATOM 706 N N . GLY A 1 89 ? 21.249 -23.886 -39.543 1.00 56.47 89 GLY A N 1
ATOM 707 C CA . GLY A 1 89 ? 20.413 -23.483 -40.680 1.00 56.47 89 GLY A CA 1
ATOM 708 C C . GLY A 1 89 ? 19.292 -24.465 -41.032 1.00 56.47 89 GLY A C 1
ATOM 709 O O . GLY A 1 89 ? 18.497 -24.161 -41.911 1.00 56.47 89 GLY A O 1
ATOM 710 N N . ASN A 1 90 ? 19.238 -25.627 -40.371 1.00 52.59 90 ASN A N 1
ATOM 711 C CA . ASN A 1 90 ? 18.228 -26.664 -40.592 1.00 52.59 90 ASN A CA 1
ATOM 712 C C . ASN A 1 90 ? 17.477 -27.016 -39.297 1.00 52.59 90 ASN A C 1
ATOM 714 O O . ASN A 1 90 ? 16.970 -28.125 -39.130 1.00 52.59 90 ASN A O 1
ATOM 718 N N . ILE A 1 91 ? 17.426 -26.078 -38.346 1.00 58.97 91 ILE A N 1
ATOM 719 C CA . ILE A 1 91 ? 16.365 -26.096 -37.344 1.00 58.97 91 ILE A CA 1
ATOM 720 C C . ILE A 1 91 ? 15.132 -25.709 -38.148 1.00 58.97 91 ILE A C 1
ATOM 722 O O . ILE A 1 91 ? 14.978 -24.531 -38.466 1.00 58.97 91 ILE A O 1
ATOM 726 N N . SER A 1 92 ? 14.333 -26.688 -38.579 1.00 52.59 92 SER A N 1
ATOM 727 C CA . SER A 1 92 ? 13.048 -26.422 -39.219 1.00 52.59 92 SER A CA 1
ATOM 728 C C . SER A 1 92 ? 12.266 -25.483 -38.309 1.00 52.59 92 SER A C 1
ATOM 730 O O . SER A 1 92 ? 11.672 -25.901 -37.317 1.00 52.59 92 SER A O 1
ATOM 732 N N . ALA A 1 93 ? 12.297 -24.192 -38.634 1.00 56.06 93 ALA A N 1
ATOM 733 C CA . ALA A 1 93 ? 11.399 -23.178 -38.117 1.00 56.06 93 ALA A CA 1
ATOM 734 C C . ALA A 1 93 ? 10.038 -23.394 -38.789 1.00 56.06 93 ALA A C 1
ATOM 736 O O . ALA A 1 93 ? 9.509 -22.534 -39.481 1.00 56.06 93 ALA A O 1
ATOM 737 N N . GLU A 1 94 ? 9.515 -24.602 -38.638 1.00 55.12 94 GLU A N 1
ATOM 738 C CA . GLU A 1 94 ? 8.228 -25.044 -39.144 1.00 55.12 94 GLU A CA 1
ATOM 739 C C . GLU A 1 94 ? 7.321 -25.292 -37.944 1.00 55.12 94 GLU A C 1
ATOM 741 O O . GLU A 1 94 ? 6.825 -26.392 -37.756 1.00 55.12 94 GLU A O 1
ATOM 746 N N . SER A 1 95 ? 7.155 -24.278 -37.094 1.00 60.53 95 SER A N 1
ATOM 747 C CA . SER A 1 95 ? 5.974 -24.137 -36.236 1.00 60.53 95 SER A CA 1
ATOM 748 C C . SER A 1 95 ? 6.068 -22.857 -35.404 1.00 60.53 95 SER A C 1
ATOM 750 O O . SER A 1 95 ? 6.894 -22.742 -34.498 1.00 60.53 95 SER A O 1
ATOM 752 N N . ASP A 1 96 ? 5.155 -21.939 -35.720 1.00 59.84 96 ASP A N 1
ATOM 753 C CA . ASP A 1 96 ? 4.454 -21.087 -34.754 1.00 59.84 96 ASP A CA 1
ATOM 754 C C . ASP A 1 96 ? 5.120 -19.779 -34.302 1.00 59.84 96 ASP A C 1
ATOM 756 O O . ASP A 1 96 ? 5.073 -19.406 -33.131 1.00 59.84 96 ASP A O 1
ATOM 760 N N . MET A 1 97 ? 5.640 -18.979 -35.241 1.00 57.78 97 MET A N 1
ATOM 761 C CA . MET A 1 97 ? 5.715 -17.534 -34.989 1.00 57.78 97 MET A CA 1
ATOM 762 C C . MET A 1 97 ? 4.296 -16.955 -35.101 1.00 57.78 97 MET A C 1
ATOM 764 O O . MET A 1 97 ? 3.829 -16.645 -36.196 1.00 57.78 97 MET A O 1
ATOM 768 N N . ASN A 1 98 ? 3.588 -16.862 -33.971 1.00 70.38 98 ASN A N 1
ATOM 769 C CA . ASN A 1 98 ? 2.240 -16.299 -33.918 1.00 70.38 98 ASN A CA 1
ATOM 770 C C . ASN A 1 98 ? 2.295 -14.782 -34.182 1.00 70.38 98 ASN A C 1
ATOM 772 O O . ASN A 1 98 ? 2.555 -13.976 -33.285 1.00 70.38 98 ASN A O 1
ATOM 776 N N . LEU A 1 99 ? 2.095 -14.403 -35.446 1.00 76.44 99 LEU A N 1
ATOM 777 C CA . LEU A 1 99 ? 2.144 -13.016 -35.915 1.00 76.44 99 LEU A CA 1
ATOM 778 C C . LEU A 1 99 ? 1.158 -12.113 -35.158 1.00 76.44 99 LEU A C 1
ATOM 780 O O . LEU A 1 99 ? 1.472 -10.951 -34.899 1.00 76.44 99 LEU A O 1
ATOM 784 N N . ASP A 1 100 ? 0.020 -12.659 -34.726 1.00 78.06 100 ASP A N 1
ATOM 785 C CA . ASP A 1 100 ? -0.993 -11.914 -33.976 1.00 78.06 100 ASP A CA 1
ATOM 786 C C . ASP A 1 100 ? -0.498 -11.537 -32.572 1.00 78.06 100 ASP A C 1
ATOM 788 O O . ASP A 1 100 ? -0.744 -10.429 -32.086 1.00 78.06 100 ASP A O 1
ATOM 792 N N . GLU A 1 101 ? 0.260 -12.421 -31.920 1.00 75.94 101 GLU A N 1
ATOM 793 C CA . GLU A 1 101 ? 0.864 -12.134 -30.615 1.00 75.94 101 GLU A CA 1
ATOM 794 C C . GLU A 1 101 ? 1.967 -11.078 -30.716 1.00 75.94 101 GLU A C 1
ATOM 796 O O . GLU A 1 101 ? 2.062 -10.200 -29.854 1.00 75.94 101 GLU A O 1
ATOM 801 N N . GLN A 1 102 ? 2.764 -11.108 -31.787 1.00 80.06 102 GLN A N 1
ATOM 802 C CA . GLN A 1 102 ? 3.780 -10.083 -32.036 1.00 80.06 102 GLN A CA 1
ATOM 803 C C . GLN A 1 102 ? 3.152 -8.717 -32.306 1.00 80.06 102 GLN A C 1
ATOM 805 O O . GLN A 1 102 ? 3.596 -7.712 -31.742 1.00 80.06 102 GLN A O 1
ATOM 810 N N . GLN A 1 103 ? 2.094 -8.683 -33.115 1.00 84.81 103 GLN A N 1
ATOM 811 C CA . GLN A 1 103 ? 1.365 -7.458 -33.411 1.00 84.81 103 GLN A CA 1
ATOM 812 C C . GLN A 1 103 ? 0.760 -6.861 -32.133 1.00 84.81 103 GLN A C 1
ATOM 814 O O . GLN A 1 103 ? 0.949 -5.679 -31.840 1.00 84.81 103 GLN A O 1
ATOM 819 N N . LYS A 1 104 ? 0.131 -7.697 -31.300 1.00 90.12 104 LYS A N 1
ATOM 820 C CA . LYS A 1 104 ? -0.440 -7.276 -30.015 1.00 90.12 104 LYS A CA 1
ATOM 821 C C . LYS A 1 104 ? 0.621 -6.760 -29.039 1.00 90.12 104 LYS A C 1
ATOM 823 O O . LYS A 1 104 ? 0.404 -5.754 -28.356 1.00 90.12 104 LYS A O 1
ATOM 828 N N . ALA A 1 105 ? 1.779 -7.417 -28.970 1.00 85.56 105 ALA A N 1
ATOM 829 C CA . ALA A 1 105 ? 2.899 -6.963 -28.148 1.00 85.56 105 ALA A CA 1
ATOM 830 C C . ALA A 1 105 ? 3.424 -5.595 -28.614 1.00 85.56 105 ALA A C 1
ATOM 832 O O . ALA A 1 105 ? 3.687 -4.715 -27.788 1.00 85.56 105 ALA A O 1
ATOM 833 N N . TYR A 1 106 ? 3.523 -5.392 -29.930 1.00 90.50 106 TYR A N 1
ATOM 834 C CA . TYR A 1 106 ? 3.961 -4.129 -30.515 1.00 90.50 106 TYR A CA 1
ATOM 835 C C . TYR A 1 106 ? 2.989 -2.980 -30.218 1.00 90.50 106 TYR A C 1
ATOM 837 O O . TYR A 1 106 ? 3.412 -1.895 -29.808 1.00 90.50 106 TYR A O 1
ATOM 845 N N . GLU A 1 107 ? 1.685 -3.221 -30.352 1.00 91.81 107 GLU A N 1
ATOM 846 C CA . GLU A 1 107 ? 0.645 -2.233 -30.048 1.00 91.81 107 GLU A CA 1
ATOM 847 C C . GLU A 1 107 ? 0.638 -1.845 -28.567 1.00 91.81 107 GLU A C 1
ATOM 849 O O . GLU A 1 107 ? 0.638 -0.657 -28.241 1.00 91.81 107 GLU A O 1
ATOM 854 N N . THR A 1 108 ? 0.756 -2.831 -27.673 1.00 91.06 108 THR A N 1
ATOM 855 C CA . THR A 1 108 ? 0.818 -2.601 -26.220 1.00 91.06 108 THR A CA 1
ATOM 856 C C . THR A 1 108 ? 2.035 -1.751 -25.838 1.00 91.06 108 THR A C 1
ATOM 858 O O . THR A 1 108 ? 1.941 -0.824 -25.030 1.00 91.06 108 THR A O 1
ATOM 861 N N . TRP A 1 109 ? 3.196 -2.029 -26.439 1.00 92.25 109 TRP A N 1
ATOM 862 C CA . TRP A 1 109 ? 4.404 -1.236 -26.217 1.00 92.25 109 TRP A CA 1
ATOM 863 C C . TRP A 1 109 ? 4.242 0.209 -26.710 1.00 92.25 109 TRP A C 1
ATOM 865 O O . TRP A 1 109 ? 4.622 1.152 -26.010 1.00 92.25 109 TRP A O 1
ATOM 875 N N . LYS A 1 110 ? 3.649 0.393 -27.894 1.00 92.81 110 LYS A N 1
ATOM 876 C CA . LYS A 1 110 ? 3.405 1.714 -28.486 1.00 92.81 110 LYS A CA 1
ATOM 877 C C . LYS A 1 110 ? 2.451 2.548 -27.631 1.00 92.81 110 LYS A C 1
ATOM 879 O O . LYS A 1 110 ? 2.688 3.740 -27.433 1.00 92.81 110 LYS A O 1
ATOM 884 N N . GLU A 1 111 ? 1.408 1.927 -27.094 1.00 91.19 111 GLU A N 1
ATOM 885 C CA . GLU A 1 111 ? 0.475 2.575 -26.180 1.00 91.19 111 GLU A CA 1
ATOM 886 C C . GLU A 1 111 ? 1.185 3.010 -24.891 1.00 91.19 111 GLU A C 1
ATOM 888 O O . GLU A 1 111 ? 1.133 4.185 -24.528 1.00 91.19 111 GLU A O 1
ATOM 893 N N . ALA A 1 112 ? 1.947 2.122 -24.247 1.00 83.31 112 ALA A N 1
ATOM 894 C CA . ALA A 1 112 ? 2.700 2.456 -23.037 1.00 83.31 112 ALA A CA 1
ATOM 895 C C . ALA A 1 112 ? 3.661 3.648 -23.233 1.00 83.31 112 ALA A C 1
ATOM 897 O O . ALA A 1 112 ? 3.800 4.491 -22.343 1.00 83.31 112 ALA A O 1
ATOM 898 N N . GLN A 1 113 ? 4.289 3.759 -24.409 1.00 86.94 113 GLN A N 1
ATOM 899 C CA . GLN A 1 113 ? 5.114 4.917 -24.772 1.00 86.94 113 GLN A CA 1
ATOM 900 C C . GLN A 1 113 ? 4.302 6.214 -24.858 1.00 86.94 113 GLN A C 1
ATOM 902 O O . GLN A 1 113 ? 4.767 7.255 -24.397 1.00 86.94 113 GLN A O 1
ATOM 907 N N . TYR A 1 114 ? 3.091 6.161 -25.414 1.00 79.38 114 TYR A N 1
ATOM 908 C CA . TYR A 1 114 ? 2.201 7.318 -25.498 1.00 79.38 114 TYR A CA 1
ATOM 909 C C . TYR A 1 114 ? 1.770 7.809 -24.108 1.00 79.38 114 TYR A C 1
ATOM 911 O O . TYR A 1 114 ? 1.890 9.000 -23.818 1.00 79.38 114 TYR A O 1
ATOM 919 N N . TRP A 1 115 ? 1.366 6.903 -23.212 1.00 76.25 115 TRP A N 1
ATOM 920 C CA . TRP A 1 115 ? 1.023 7.247 -21.825 1.00 76.25 115 TRP A CA 1
ATOM 921 C C . TRP A 1 115 ? 2.204 7.867 -21.070 1.00 76.25 115 TRP A C 1
ATOM 923 O O . TRP A 1 115 ? 2.040 8.862 -20.368 1.00 76.25 115 TRP A O 1
ATOM 933 N N . ALA A 1 116 ? 3.415 7.342 -21.273 1.00 77.31 116 ALA A N 1
ATOM 934 C CA . ALA A 1 116 ? 4.625 7.889 -20.663 1.00 77.31 116 ALA A CA 1
ATOM 935 C C . ALA A 1 116 ? 4.962 9.314 -21.146 1.00 77.31 116 ALA A C 1
ATOM 937 O O . ALA A 1 116 ? 5.599 10.074 -20.418 1.00 77.31 116 ALA A O 1
ATOM 938 N N . GL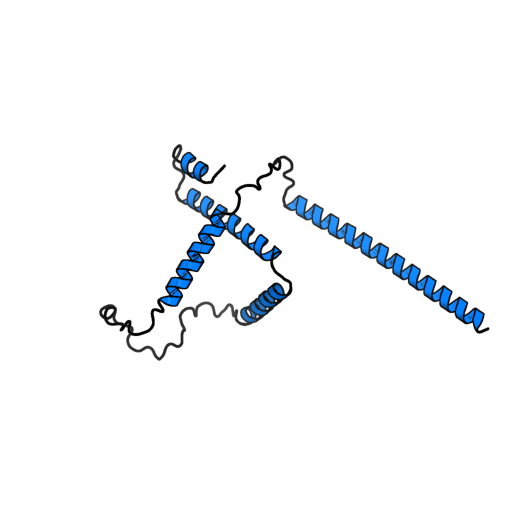N A 1 117 ? 4.550 9.684 -22.362 1.00 75.06 117 GLN A N 1
ATOM 939 C CA . GLN A 1 117 ? 4.769 11.017 -22.935 1.00 75.06 117 GLN A CA 1
ATOM 940 C C . GLN A 1 117 ? 3.653 12.015 -22.587 1.00 75.06 117 GLN A C 1
ATOM 942 O O . GLN A 1 117 ? 3.898 13.220 -22.585 1.00 75.06 117 GLN A O 1
ATOM 947 N N . GLN A 1 118 ? 2.445 11.523 -22.295 1.00 65.06 118 GLN A N 1
ATOM 948 C CA . GLN A 1 118 ? 1.266 12.322 -21.937 1.00 65.06 118 GLN A CA 1
ATOM 949 C C . GLN A 1 118 ? 1.213 12.716 -20.451 1.00 65.06 118 GLN A C 1
ATOM 951 O O . GLN A 1 118 ? 0.426 13.591 -20.095 1.00 65.06 118 GLN A O 1
ATOM 956 N N . GLU A 1 119 ? 2.038 12.122 -19.578 1.00 55.81 119 GLU A N 1
ATOM 957 C CA . GLU A 1 119 ? 2.164 12.558 -18.180 1.00 55.81 119 GLU A CA 1
ATOM 958 C C . GLU A 1 119 ? 2.582 14.046 -18.128 1.00 55.81 119 GLU A C 1
ATOM 960 O O . GLU A 1 119 ? 3.691 14.402 -18.551 1.00 55.81 119 GLU A O 1
ATOM 965 N N . PRO A 1 120 ? 1.726 14.958 -17.625 1.00 53.50 120 PRO A N 1
ATOM 966 C CA . PRO A 1 120 ? 2.053 16.373 -17.593 1.00 53.50 120 PRO A CA 1
ATOM 967 C C . PRO A 1 120 ? 3.240 16.607 -16.655 1.00 53.50 120 PRO A C 1
ATOM 969 O O . PRO A 1 120 ? 3.228 16.227 -15.486 1.00 53.50 120 PRO A O 1
ATOM 972 N N . VAL A 1 121 ? 4.252 17.327 -17.149 1.00 52.84 121 VAL A N 1
ATOM 973 C CA . VAL A 1 121 ? 5.495 17.727 -16.449 1.00 52.84 121 VAL A CA 1
ATOM 974 C C . VAL A 1 121 ? 5.239 18.725 -15.292 1.00 52.84 121 VAL A C 1
ATOM 976 O O . VAL A 1 121 ? 6.111 19.495 -14.893 1.00 52.84 121 VAL A O 1
ATOM 979 N N . ASN A 1 122 ? 4.042 18.732 -14.710 1.00 53.03 122 ASN A N 1
ATOM 980 C CA . ASN A 1 122 ? 3.580 19.722 -13.748 1.00 53.03 122 ASN A CA 1
ATOM 981 C C . ASN A 1 122 ? 3.370 19.108 -12.367 1.00 53.03 122 ASN A C 1
ATOM 983 O O . ASN A 1 122 ? 2.240 19.010 -11.921 1.00 53.03 122 ASN A O 1
ATOM 987 N N . LEU A 1 123 ? 4.444 18.744 -11.661 1.00 48.91 123 LEU A N 1
ATOM 988 C CA . LEU A 1 123 ? 4.393 18.519 -10.205 1.00 48.91 123 LEU A CA 1
ATOM 989 C C . LEU A 1 123 ? 5.768 18.717 -9.539 1.00 48.91 123 LEU A C 1
ATOM 991 O O . LEU A 1 123 ? 6.180 17.979 -8.652 1.00 48.91 123 LEU A O 1
ATOM 995 N N . TYR A 1 124 ? 6.487 19.769 -9.937 1.00 44.75 124 TYR A N 1
ATOM 996 C CA . TYR A 1 124 ? 7.551 20.339 -9.105 1.00 44.75 124 TYR A CA 1
ATOM 997 C C . TYR A 1 124 ? 7.095 21.704 -8.593 1.00 44.75 124 TYR A C 1
ATOM 999 O O . TYR A 1 124 ? 7.613 22.745 -8.993 1.00 44.75 124 TYR A O 1
ATOM 1007 N N . HIS A 1 125 ? 6.114 21.702 -7.686 1.00 47.25 125 HIS A N 1
ATOM 1008 C CA . HIS A 1 125 ? 6.009 22.802 -6.733 1.00 47.25 125 HIS A CA 1
ATOM 1009 C C . HIS A 1 125 ? 7.343 22.849 -5.977 1.00 47.25 125 HIS A C 1
ATOM 1011 O O . HIS A 1 125 ? 7.750 21.865 -5.359 1.00 47.25 125 HIS A O 1
ATOM 1017 N N . LYS A 1 126 ? 8.063 23.968 -6.109 1.00 48.69 126 LYS A N 1
ATOM 1018 C CA . LYS A 1 126 ? 9.298 24.283 -5.381 1.00 48.69 126 LYS A CA 1
ATOM 1019 C C . LYS A 1 126 ? 9.064 24.068 -3.882 1.00 48.69 126 LYS A C 1
ATOM 1021 O O . LYS A 1 126 ? 8.595 24.968 -3.195 1.00 48.69 126 LYS A O 1
ATOM 1026 N N . MET A 1 127 ? 9.417 22.901 -3.356 1.00 41.03 127 MET A N 1
ATOM 1027 C CA . MET A 1 127 ? 9.668 22.776 -1.928 1.00 41.03 127 MET A CA 1
ATOM 1028 C C . MET A 1 127 ? 11.092 23.262 -1.679 1.00 41.03 127 MET A C 1
ATOM 1030 O O . MET A 1 127 ? 12.059 22.696 -2.193 1.00 41.03 127 MET A O 1
ATOM 1034 N N . ASN A 1 128 ? 11.198 24.372 -0.950 1.00 47.34 128 ASN A N 1
ATOM 1035 C CA . ASN A 1 128 ? 12.459 24.934 -0.482 1.00 47.34 128 ASN A CA 1
ATOM 1036 C C . ASN A 1 128 ? 13.283 23.844 0.232 1.00 47.34 128 ASN A C 1
ATOM 1038 O O . ASN A 1 128 ? 12.782 23.244 1.182 1.00 47.34 128 ASN A O 1
ATOM 1042 N N . PRO A 1 129 ? 14.554 23.605 -0.136 1.00 46.50 129 PRO A N 1
ATOM 1043 C CA . PRO A 1 129 ? 15.380 22.561 0.475 1.00 46.50 129 PRO A CA 1
ATOM 1044 C C . PRO A 1 129 ? 15.942 22.960 1.856 1.00 46.50 129 PRO A C 1
ATOM 1046 O O . PRO A 1 129 ? 16.937 22.390 2.298 1.00 46.50 129 PRO A O 1
ATOM 1049 N N . SER A 1 130 ? 15.346 23.945 2.538 1.00 48.16 130 SER A N 1
ATOM 1050 C CA . SER A 1 130 ? 15.946 24.592 3.714 1.00 48.16 130 SER A CA 1
ATOM 1051 C C . SER A 1 130 ? 15.748 23.848 5.041 1.00 48.16 130 SER A C 1
ATOM 1053 O O . SER A 1 130 ? 16.279 24.296 6.051 1.00 48.16 130 SER A O 1
ATOM 1055 N N . SER A 1 131 ? 15.043 22.717 5.084 1.00 54.91 131 SER A N 1
ATOM 1056 C CA . SER A 1 131 ? 14.918 21.919 6.312 1.00 54.91 131 SER A CA 1
ATOM 1057 C C . SER A 1 131 ? 15.326 20.470 6.057 1.00 54.91 131 SER A C 1
ATOM 1059 O O . SER A 1 131 ? 14.507 19.551 6.093 1.00 54.91 131 SER A O 1
ATOM 1061 N N . LYS A 1 132 ? 16.607 20.238 5.763 1.00 55.59 132 LYS A N 1
ATOM 1062 C CA . LYS A 1 132 ? 17.158 18.879 5.794 1.00 55.59 132 LYS A CA 1
ATOM 1063 C C . LYS A 1 132 ? 17.334 18.438 7.251 1.00 55.59 132 LYS A C 1
ATOM 1065 O O . LYS A 1 132 ? 18.454 18.391 7.744 1.00 55.59 132 LYS A O 1
ATOM 1070 N N . LYS A 1 133 ? 16.234 18.104 7.932 1.00 61.19 133 LYS A N 1
ATOM 1071 C CA . LYS A 1 133 ? 16.319 17.138 9.033 1.00 61.19 133 LYS A CA 1
ATOM 1072 C C . LYS A 1 133 ? 16.817 15.828 8.426 1.00 61.19 133 LYS A C 1
ATOM 1074 O O . LYS A 1 133 ? 16.359 15.442 7.346 1.00 61.19 133 LYS A O 1
ATOM 1079 N N . SER A 1 134 ? 17.796 15.195 9.063 1.00 73.31 134 SER A N 1
ATOM 1080 C CA . SER A 1 134 ? 18.327 13.911 8.592 1.00 73.31 134 SER A CA 1
ATOM 1081 C C . SER A 1 134 ? 17.180 12.901 8.472 1.00 73.31 134 SER A C 1
ATOM 1083 O O . SER A 1 134 ? 16.231 12.952 9.255 1.00 73.31 134 SER A O 1
ATOM 1085 N N . ALA A 1 135 ? 17.247 11.967 7.521 1.00 69.38 135 ALA A N 1
ATOM 1086 C CA . ALA A 1 135 ? 16.237 10.908 7.394 1.00 69.38 135 ALA A CA 1
ATOM 1087 C C . ALA A 1 135 ? 16.050 10.136 8.720 1.00 69.38 135 ALA A C 1
ATOM 1089 O O . ALA A 1 135 ? 14.950 9.709 9.058 1.00 69.38 135 ALA A O 1
ATOM 1090 N N . GLU A 1 136 ? 17.114 10.036 9.517 1.00 69.44 136 GLU A N 1
ATOM 1091 C CA . GLU A 1 136 ? 17.095 9.463 10.866 1.00 69.44 136 GLU A CA 1
ATOM 1092 C C . GLU A 1 136 ? 16.277 10.282 11.870 1.00 69.44 136 GLU A C 1
ATOM 1094 O O . GLU A 1 136 ? 15.663 9.728 12.778 1.00 69.44 136 GLU A O 1
ATOM 1099 N N . GLU A 1 137 ? 16.275 11.603 11.729 1.00 74.75 137 GLU A N 1
ATOM 1100 C CA . GLU A 1 137 ? 15.527 12.511 12.593 1.00 74.75 137 GLU A CA 1
ATOM 1101 C C . GLU A 1 137 ? 14.039 12.495 12.235 1.00 74.75 137 GLU A C 1
ATOM 1103 O O . GLU A 1 137 ? 13.198 12.443 13.126 1.00 74.75 137 GLU A O 1
ATOM 1108 N N . GLN A 1 138 ? 13.712 12.420 10.941 1.00 73.25 138 GLN A N 1
ATOM 1109 C CA . GLN A 1 138 ? 12.333 12.228 10.484 1.00 73.25 138 GLN A CA 1
ATOM 1110 C C . GLN A 1 138 ? 11.757 10.886 10.957 1.00 73.25 138 GLN A C 1
ATOM 1112 O O . GLN A 1 138 ? 10.617 10.834 11.411 1.00 73.25 138 GLN A O 1
ATOM 1117 N N . ASN A 1 139 ? 12.551 9.810 10.912 1.00 77.31 139 ASN A N 1
ATOM 1118 C CA . ASN A 1 139 ? 12.133 8.503 11.422 1.00 77.31 139 ASN A CA 1
ATOM 1119 C C . ASN A 1 139 ? 11.933 8.512 12.945 1.00 77.31 139 ASN A C 1
ATOM 1121 O O . ASN A 1 139 ? 10.945 7.962 13.429 1.00 77.31 139 ASN A O 1
ATOM 1125 N N . ARG A 1 140 ? 12.822 9.175 13.700 1.00 83.56 140 ARG A N 1
ATOM 1126 C CA . ARG A 1 140 ? 12.656 9.359 15.152 1.00 83.56 140 ARG A CA 1
ATOM 1127 C C . ARG A 1 140 ? 11.414 10.177 15.493 1.00 83.56 140 ARG A C 1
ATOM 1129 O O . ARG A 1 140 ? 10.690 9.827 16.420 1.00 83.56 140 ARG A O 1
ATOM 1136 N N . GLU A 1 141 ? 11.149 11.240 14.740 1.00 85.19 141 GLU A N 1
ATOM 1137 C CA . GLU A 1 141 ? 9.965 12.079 14.925 1.00 85.19 141 GLU A CA 1
ATOM 1138 C C . GLU A 1 141 ? 8.677 11.286 14.662 1.00 85.19 141 GLU A C 1
ATOM 1140 O O . GLU A 1 141 ? 7.774 11.306 15.499 1.00 85.19 141 GLU A O 1
ATOM 1145 N N . LEU A 1 142 ? 8.637 10.513 13.570 1.00 83.81 142 LEU A N 1
ATOM 1146 C CA . LEU A 1 142 ? 7.521 9.622 13.243 1.00 83.81 142 LEU A CA 1
ATOM 1147 C C . LEU A 1 142 ? 7.292 8.569 14.331 1.00 83.81 142 LEU A C 1
ATOM 1149 O O . LEU A 1 142 ? 6.164 8.382 14.790 1.00 83.81 142 LEU A O 1
ATOM 1153 N N . GLN A 1 143 ? 8.352 7.908 14.794 1.00 83.88 143 GLN A N 1
ATOM 1154 C CA . GLN A 1 143 ? 8.244 6.924 15.868 1.00 83.88 143 GLN A CA 1
ATOM 1155 C C . GLN A 1 143 ? 7.701 7.562 17.157 1.00 83.88 143 GLN A C 1
ATOM 1157 O O . GLN A 1 143 ? 6.748 7.055 17.748 1.00 83.88 143 GLN A O 1
ATOM 1162 N N . GLY A 1 144 ? 8.208 8.741 17.528 1.00 89.44 144 GLY A N 1
ATOM 1163 C CA . GLY A 1 144 ? 7.711 9.486 18.682 1.00 89.44 144 GLY A CA 1
ATOM 1164 C C . GLY A 1 144 ? 6.263 9.968 18.530 1.00 89.44 144 GLY A C 1
ATOM 1165 O O . GLY A 1 144 ? 5.566 10.137 19.533 1.00 89.44 144 GLY A O 1
ATOM 1166 N N . THR A 1 145 ? 5.772 10.217 17.310 1.00 92.56 145 THR A N 1
ATOM 1167 C CA . THR A 1 145 ? 4.340 10.492 17.081 1.00 92.56 145 THR A CA 1
ATOM 1168 C C . THR A 1 145 ? 3.487 9.239 17.254 1.00 92.56 145 THR A C 1
ATOM 1170 O O . THR A 1 145 ? 2.499 9.294 17.988 1.00 92.56 145 THR A O 1
ATOM 1173 N N . TYR A 1 146 ? 3.908 8.101 16.692 1.00 91.06 146 TYR A N 1
ATOM 1174 C CA . TYR A 1 146 ? 3.190 6.831 16.829 1.00 91.06 146 TYR A CA 1
ATOM 1175 C C . TYR A 1 146 ? 3.082 6.387 18.291 1.00 91.06 146 TYR A C 1
ATOM 1177 O O . TYR A 1 146 ? 2.013 5.975 18.744 1.00 91.06 146 TYR A O 1
ATOM 1185 N N . GLU A 1 147 ? 4.161 6.513 19.064 1.00 94.12 147 GLU A N 1
ATOM 1186 C CA . GLU A 1 147 ? 4.173 6.158 20.488 1.00 94.12 147 GLU A CA 1
ATOM 1187 C C . GLU A 1 147 ? 3.230 7.049 21.314 1.00 94.12 147 GLU A C 1
ATOM 1189 O O . GLU A 1 147 ? 2.498 6.559 22.185 1.00 94.12 147 GLU A O 1
ATOM 1194 N N . ARG A 1 148 ? 3.177 8.353 21.007 1.00 94.31 148 ARG A N 1
ATOM 1195 C CA . ARG A 1 148 ? 2.251 9.297 21.654 1.00 94.31 148 ARG A CA 1
ATOM 1196 C C . ARG A 1 148 ? 0.795 8.975 21.338 1.00 94.31 148 ARG A C 1
ATOM 1198 O O . ARG A 1 148 ? -0.027 8.951 22.253 1.00 94.31 148 ARG A O 1
ATOM 1205 N N . GLU A 1 149 ? 0.466 8.712 20.078 1.00 94.00 149 GLU A N 1
ATOM 1206 C CA . GLU A 1 149 ? -0.896 8.346 19.672 1.00 94.00 149 GLU A CA 1
ATOM 1207 C C . GLU A 1 149 ? -1.330 7.002 20.261 1.00 94.00 149 GLU A C 1
ATOM 1209 O O . GLU A 1 149 ? -2.437 6.879 20.787 1.00 94.00 149 GLU A O 1
ATOM 1214 N N . THR A 1 150 ? -0.431 6.020 20.286 1.00 94.62 150 THR A N 1
ATOM 1215 C CA . THR A 1 150 ? -0.674 4.721 20.928 1.00 94.62 150 THR A CA 1
ATOM 1216 C C . THR A 1 150 ? -0.951 4.886 22.424 1.00 94.62 150 THR A C 1
ATOM 1218 O O . THR A 1 150 ? -1.848 4.254 22.977 1.00 94.62 150 THR A O 1
ATOM 1221 N N . SER A 1 151 ? -0.215 5.768 23.099 1.00 94.25 151 SER A N 1
ATOM 1222 C CA . SER A 1 151 ? -0.430 6.042 24.524 1.00 94.25 151 SER A CA 1
ATOM 1223 C C . SER A 1 151 ? -1.758 6.762 24.776 1.00 94.25 151 SER A C 1
ATOM 1225 O O . SER A 1 151 ? -2.490 6.410 25.700 1.00 94.25 151 SER A O 1
ATOM 1227 N N . ARG A 1 152 ? -2.116 7.733 23.924 1.00 95.62 152 ARG A N 1
ATOM 1228 C CA . ARG A 1 152 ? -3.409 8.433 23.997 1.00 95.62 152 ARG A CA 1
ATOM 1229 C C . ARG A 1 152 ? -4.580 7.475 23.813 1.00 95.62 152 ARG A C 1
ATOM 1231 O O . ARG A 1 152 ? -5.481 7.457 24.643 1.00 95.62 152 ARG A O 1
ATOM 1238 N N . THR A 1 153 ? -4.545 6.655 22.768 1.00 95.06 153 THR A N 1
ATOM 1239 C CA . THR A 1 153 ? -5.617 5.694 22.465 1.00 95.06 153 THR A CA 1
ATOM 1240 C C . THR A 1 153 ? -5.778 4.651 23.567 1.00 95.06 153 THR A C 1
ATOM 1242 O O . THR A 1 153 ? -6.903 4.363 23.968 1.00 95.06 153 THR A O 1
ATOM 1245 N N . LYS A 1 154 ? -4.675 4.147 24.137 1.00 96.31 154 LYS A N 1
ATOM 1246 C CA . LYS A 1 154 ? -4.718 3.264 25.314 1.00 96.31 154 LYS A CA 1
ATOM 1247 C C . LYS A 1 154 ? -5.404 3.928 26.509 1.00 96.31 154 LYS A C 1
ATOM 1249 O O . LYS A 1 154 ? -6.245 3.293 27.137 1.00 96.31 154 LYS A O 1
ATOM 1254 N N . ASN A 1 155 ? -5.084 5.188 26.796 1.00 96.81 155 ASN A N 1
ATOM 1255 C CA . ASN A 1 155 ? -5.695 5.925 27.903 1.00 96.81 155 ASN A CA 1
ATOM 1256 C C . ASN A 1 155 ? -7.188 6.207 27.683 1.00 96.81 155 ASN A C 1
ATOM 1258 O O . ASN A 1 155 ? -7.973 6.141 28.623 1.00 96.81 155 ASN A O 1
ATOM 1262 N N . GLU A 1 156 ? -7.610 6.508 26.458 1.00 97.00 156 GLU A N 1
ATOM 1263 C CA . GLU A 1 156 ? -9.041 6.655 26.166 1.00 97.00 156 GLU A CA 1
ATOM 1264 C C . GLU A 1 156 ? -9.779 5.319 26.301 1.00 97.00 156 GLU A C 1
ATOM 1266 O O . GLU A 1 156 ? -10.858 5.247 26.889 1.00 97.00 156 GLU A O 1
ATOM 1271 N N . LEU A 1 157 ? -9.160 4.225 25.858 1.00 96.62 157 LEU A N 1
ATOM 1272 C CA . LEU A 1 157 ? -9.736 2.891 25.976 1.00 96.62 157 LEU A CA 1
ATOM 1273 C C . LEU A 1 157 ? -9.900 2.455 27.441 1.00 96.62 157 LEU A C 1
ATOM 1275 O O . LEU A 1 157 ? -10.904 1.828 27.786 1.00 96.62 157 LEU A O 1
ATOM 1279 N N . THR A 1 158 ? -8.963 2.804 28.327 1.00 97.19 158 THR A N 1
ATOM 1280 C CA . THR A 1 158 ? -9.108 2.529 29.765 1.00 97.19 158 THR A CA 1
ATOM 1281 C C . THR A 1 158 ? -10.225 3.357 30.397 1.00 97.19 158 THR A C 1
ATOM 1283 O O . THR A 1 158 ? -11.015 2.799 31.161 1.00 97.19 158 THR A O 1
ATOM 1286 N N . LYS A 1 159 ? -10.365 4.640 30.037 1.00 96.94 159 LYS A N 1
ATOM 1287 C CA . LYS A 1 159 ? -11.486 5.482 30.493 1.00 96.94 159 LYS A CA 1
ATOM 1288 C C . LYS A 1 159 ? -12.838 4.917 30.060 1.00 96.94 159 LYS A C 1
ATOM 1290 O O . LYS A 1 159 ? -13.736 4.801 30.889 1.00 96.94 159 LYS A O 1
ATOM 1295 N N . LEU A 1 160 ? -12.972 4.517 28.794 1.00 96.88 160 LEU A N 1
ATOM 1296 C CA . LEU A 1 160 ? -14.210 3.929 28.273 1.00 96.88 160 LEU A CA 1
ATOM 1297 C C . LEU A 1 160 ? -14.558 2.618 28.983 1.00 96.88 160 LEU A C 1
ATOM 1299 O O . LEU A 1 160 ? -15.710 2.406 29.354 1.00 96.88 160 LEU A O 1
ATOM 1303 N N . ARG A 1 161 ? -13.563 1.759 29.240 1.00 96.12 161 ARG A N 1
ATOM 1304 C CA . ARG A 1 161 ? -13.766 0.531 3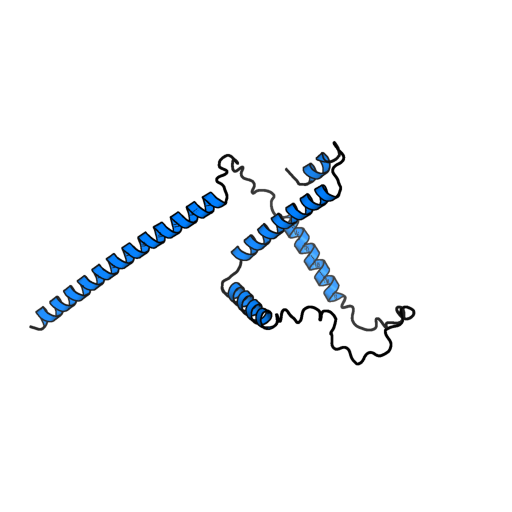0.025 1.00 96.12 161 ARG A CA 1
ATOM 1305 C C . ARG A 1 161 ? -14.260 0.827 31.440 1.00 96.12 161 ARG A C 1
ATOM 1307 O O . ARG A 1 161 ? -15.164 0.141 31.908 1.00 96.12 161 ARG A O 1
ATOM 1314 N N . ALA A 1 162 ? -13.700 1.839 32.100 1.00 95.94 162 ALA A N 1
ATOM 1315 C CA . ALA A 1 162 ? -14.133 2.246 33.434 1.00 95.94 162 ALA A CA 1
ATOM 1316 C C . ALA A 1 162 ? -15.562 2.814 33.428 1.00 95.94 162 ALA A C 1
ATOM 1318 O O . ALA A 1 162 ? -16.364 2.456 34.288 1.00 95.94 162 ALA A O 1
ATOM 1319 N N . HIS A 1 163 ? -15.905 3.644 32.437 1.00 95.75 163 HIS A N 1
ATOM 1320 C CA . HIS A 1 163 ? -17.261 4.179 32.284 1.00 95.75 163 HIS A CA 1
ATOM 1321 C C . HIS A 1 163 ? -18.287 3.060 32.101 1.00 95.75 163 HIS A C 1
ATOM 1323 O O . HIS A 1 163 ? -19.292 3.013 32.803 1.00 95.75 163 HIS A O 1
ATOM 1329 N N . LEU A 1 164 ? -17.983 2.107 31.219 1.00 95.62 164 LEU A N 1
ATOM 1330 C CA . LEU A 1 164 ? -18.853 0.973 30.933 1.00 95.62 164 LEU A CA 1
ATOM 1331 C C . LEU A 1 164 ? -19.013 0.054 32.154 1.00 95.62 164 LEU A C 1
ATOM 1333 O O . LEU A 1 164 ? -20.101 -0.458 32.402 1.00 95.62 164 LEU A O 1
ATOM 1337 N N . ALA A 1 165 ? -17.955 -0.138 32.949 1.00 94.75 165 ALA A N 1
ATOM 1338 C CA . ALA A 1 165 ? -18.044 -0.870 34.212 1.00 94.75 165 ALA A CA 1
ATOM 1339 C C . ALA A 1 165 ? -18.984 -0.170 35.210 1.00 94.75 165 ALA A C 1
ATOM 1341 O O . ALA A 1 165 ? -19.845 -0.824 35.795 1.00 94.75 165 ALA A O 1
ATOM 1342 N N . LYS A 1 166 ? -18.875 1.157 35.337 1.00 95.19 166 LYS A N 1
ATOM 1343 C CA . LYS A 1 166 ? -19.744 1.958 36.208 1.00 95.19 166 LYS A CA 1
ATOM 1344 C C . LYS A 1 166 ? -21.203 1.946 35.746 1.00 95.19 166 LYS A C 1
ATOM 1346 O O . LYS A 1 166 ? -22.104 1.811 36.564 1.00 95.19 166 LYS A O 1
ATOM 1351 N N . GLU A 1 167 ? -21.456 2.055 34.443 1.00 94.75 167 GLU A N 1
ATOM 1352 C CA . GLU A 1 167 ? -22.815 1.952 33.898 1.00 94.75 167 GLU A CA 1
ATOM 1353 C C . GLU A 1 167 ? -23.428 0.576 34.150 1.00 94.75 167 GLU A C 1
ATOM 1355 O O . GLU A 1 167 ? -24.590 0.492 34.542 1.00 94.75 167 GLU A O 1
ATOM 1360 N N . LYS A 1 168 ? -22.649 -0.501 33.993 1.00 94.31 168 LYS A N 1
ATOM 1361 C CA . LYS A 1 168 ? -23.105 -1.856 34.330 1.00 94.31 168 LYS A CA 1
ATOM 1362 C C . LYS A 1 168 ? -23.500 -1.979 35.797 1.00 94.31 168 LYS A C 1
ATOM 1364 O O . LYS A 1 168 ? -24.525 -2.584 36.093 1.00 94.31 168 LYS A O 1
ATOM 1369 N N . GLU A 1 169 ? -22.706 -1.412 36.698 1.00 93.81 169 GLU A N 1
ATOM 1370 C CA . GLU A 1 169 ? -23.007 -1.409 38.129 1.00 93.81 169 GLU A CA 1
ATOM 1371 C C . GLU A 1 169 ? -24.279 -0.608 38.432 1.00 93.81 169 GLU A C 1
ATOM 1373 O O . GLU A 1 169 ? -25.177 -1.123 39.095 1.00 93.81 169 GLU A O 1
ATOM 1378 N N . ASN A 1 170 ? -24.422 0.589 37.855 1.00 93.31 170 ASN A N 1
ATOM 1379 C CA . ASN A 1 170 ? -25.627 1.410 37.998 1.00 93.31 170 ASN A CA 1
ATOM 1380 C C . ASN A 1 170 ? -26.889 0.682 37.511 1.00 93.31 170 ASN A C 1
ATOM 1382 O O . ASN A 1 170 ? -27.916 0.711 38.186 1.00 93.31 170 ASN A O 1
ATOM 1386 N N . ILE A 1 171 ? -26.817 0.016 36.352 1.00 94.06 171 ILE A N 1
ATOM 1387 C CA . ILE A 1 171 ? -27.931 -0.774 35.810 1.00 94.06 171 ILE A CA 1
ATOM 1388 C C . ILE A 1 171 ? -28.262 -1.938 36.746 1.00 94.06 171 ILE A C 1
ATOM 1390 O O . ILE A 1 171 ? -29.434 -2.193 37.010 1.00 94.06 171 ILE A O 1
ATOM 1394 N N . ASN A 1 172 ? -27.251 -2.628 37.275 1.00 92.44 172 ASN A N 1
ATOM 1395 C CA . ASN A 1 172 ? -27.462 -3.742 38.193 1.00 92.44 172 ASN A CA 1
ATOM 1396 C C . ASN A 1 172 ? -28.160 -3.286 39.486 1.00 92.44 172 ASN A C 1
ATOM 1398 O O . ASN A 1 172 ? -29.147 -3.890 39.896 1.00 92.44 172 ASN A O 1
ATOM 1402 N N . VAL A 1 173 ? -27.714 -2.172 40.078 1.00 92.31 173 VAL A N 1
ATOM 1403 C CA . VAL A 1 173 ? -28.354 -1.568 41.260 1.00 92.31 173 VAL A CA 1
ATOM 1404 C C . VAL A 1 173 ? -29.793 -1.144 40.953 1.00 92.31 173 VAL A C 1
ATOM 1406 O O . VAL A 1 173 ? -30.695 -1.401 41.749 1.00 92.31 173 VAL A O 1
ATOM 1409 N N . PHE A 1 174 ? -30.036 -0.536 39.788 1.00 93.12 174 PHE A N 1
ATOM 1410 C CA . PHE A 1 174 ? -31.380 -0.144 39.363 1.00 93.12 174 PHE A CA 1
ATOM 1411 C C . PHE A 1 174 ? -32.320 -1.351 39.241 1.00 93.12 174 PHE A C 1
ATOM 1413 O O . PHE A 1 174 ? -33.427 -1.325 39.775 1.00 93.12 174 PHE A O 1
ATOM 1420 N N . ILE A 1 175 ? -31.864 -2.436 38.606 1.00 93.94 175 ILE A N 1
ATOM 1421 C CA . ILE A 1 175 ? -32.633 -3.681 38.483 1.00 93.94 175 ILE A CA 1
ATOM 1422 C C . ILE A 1 175 ? -32.918 -4.286 39.865 1.00 93.94 175 ILE A C 1
ATOM 1424 O O . ILE A 1 175 ? -34.053 -4.671 40.130 1.00 93.94 175 ILE A O 1
ATOM 1428 N N . GLN A 1 176 ? -31.928 -4.333 40.761 1.00 87.56 176 GLN A N 1
ATOM 1429 C CA . GLN A 1 176 ? -32.114 -4.845 42.124 1.00 87.56 176 GLN A CA 1
ATOM 1430 C C . GLN A 1 176 ? -33.121 -4.018 42.930 1.00 87.56 176 GLN A C 1
ATOM 1432 O O . GLN A 1 176 ? -33.916 -4.586 43.669 1.00 87.56 176 GLN A O 1
ATOM 1437 N N . THR A 1 177 ? -33.123 -2.694 42.756 1.00 88.19 177 THR A N 1
ATOM 1438 C CA . THR A 1 177 ? -34.063 -1.791 43.438 1.00 88.19 177 THR A CA 1
ATOM 1439 C C . THR A 1 177 ? -35.501 -1.969 42.939 1.00 88.19 177 THR A C 1
ATOM 1441 O O . THR A 1 177 ? -36.431 -1.832 43.719 1.00 88.19 177 THR A O 1
ATOM 1444 N N . LEU A 1 178 ? -35.702 -2.274 41.651 1.00 86.81 178 LEU A N 1
ATOM 1445 C CA . LEU A 1 178 ? -37.034 -2.520 41.080 1.00 86.81 178 LEU A CA 1
ATOM 1446 C C . LEU A 1 178 ? -37.606 -3.906 41.407 1.00 86.81 178 LEU A C 1
ATOM 1448 O O . LEU A 1 178 ? -38.816 -4.098 41.310 1.00 86.81 178 LEU A O 1
ATOM 1452 N N . LEU A 1 179 ? -36.744 -4.876 41.713 1.00 81.44 179 LEU A N 1
ATOM 1453 C CA . LEU A 1 179 ? -37.129 -6.258 42.017 1.00 81.44 179 LEU A CA 1
ATOM 1454 C C . LEU A 1 179 ? -37.245 -6.544 43.524 1.00 81.44 179 LEU A C 1
ATOM 1456 O O . LEU A 1 179 ? -37.587 -7.671 43.887 1.00 81.44 179 LEU A O 1
ATOM 1460 N N . SER A 1 180 ? -36.947 -5.559 44.376 1.00 66.62 180 SER A N 1
ATOM 1461 C CA . SER A 1 180 ? -37.065 -5.634 45.837 1.00 66.62 180 SER A CA 1
ATOM 1462 C C . SER A 1 180 ? -38.304 -4.912 46.346 1.00 66.62 180 SER A C 1
ATOM 1464 O O . SER A 1 180 ? -38.726 -5.294 47.460 1.00 66.62 180 SER A O 1
#

Radius of gyration: 31.92 Å; chains: 1; bounding box: 76×63×86 Å

Sequence (180 aa):
MTISKILNSTNRTGPYNLHQRSCLVVAAQLQASKRLVRQAELRLTNEQLEQILKHREKKGNHYDPEKGSDRDEGPSLSKGKGLDPRNWGNISAESDMNLDEQQKAYETWKEAQYWAQQEPVNLYHKMNPSSKKSAEEQNRELQGTYERETSRTKNELTKLRAHLAKEKENINVFIQTLLS

Organism: Serpula lacrymans var. lacrymans (strain S7.3) (NCBI:txid936435)

Secondary structure (DSSP, 8-state):
--THHHHHTTTSS----HHHHHHHHHHHHHHHHHHHHHHHHHT--HHHHHHHHHHHHHHHTT--TT-TT-SS-S---S--SPPPGGGGGGS---S---HHHHHHHHHHHHHHHHHHHHS-S-------S-----HHHHHHHHHHHHHHHHHHHHHHHHHHHHHHHH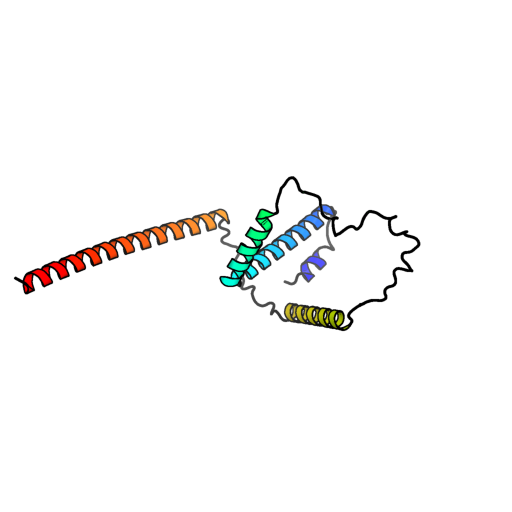HHHHHHHHHHHH--

Foldseek 3Di:
DDPVVVVVVPPDDDDDDPVVVVVVVVVVVVVVVVVVVVVVVVVADPVNVVVVVVVCVVVVVPPPVVPPDPPDDDPDDPDDPPDDPVCPVPPPPPDDPPVVVVVVVVVVVVVVVVVVVPPDPPDCPDDDPPDCPDPVNVVVVVVVVVVVVVVVVVVVVVVVVVVVVVVVVVVVVVVVVVVD

pLDDT: mean 70.82, std 16.85, range [40.62, 97.19]